Protein AF-J2T1A9-F1 (afdb_monomer_lite)

Sequence (78 aa):
MTSPQDLKTIGLPPFSFHANEPLFRVNAGVPVIQALYHAADLLHVAKSLASDAAMVRDTDRHAWASHFFAGYEQGGHR

Radius of gyration: 17.51 Å; chains: 1; bounding box: 43×26×46 Å

pLDDT: mean 75.54, std 16.97, range [43.25, 94.38]

Structure (mmCIF, N/CA/C/O backbone):
data_AF-J2T1A9-F1
#
_entry.id   AF-J2T1A9-F1
#
loop_
_atom_site.group_PDB
_atom_site.id
_atom_site.type_symbol
_atom_site.label_atom_id
_atom_site.label_alt_id
_atom_site.label_comp_id
_atom_site.label_asym_id
_atom_site.label_entity_id
_atom_site.label_seq_id
_atom_site.pdbx_PDB_ins_code
_atom_site.Cartn_x
_ato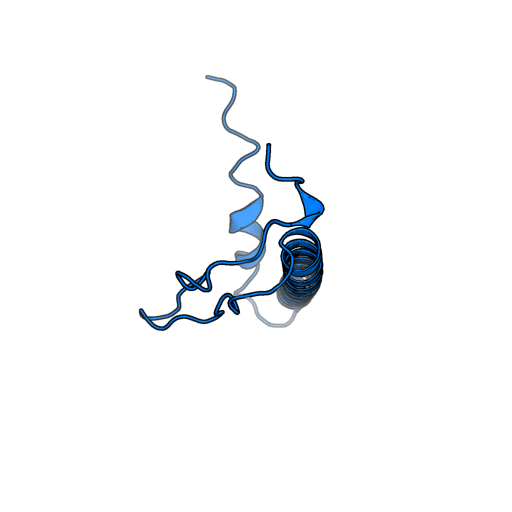m_site.Cartn_y
_atom_site.Cartn_z
_atom_site.occupancy
_atom_site.B_iso_or_equiv
_atom_site.auth_seq_id
_atom_site.auth_comp_id
_atom_site.auth_asym_id
_atom_site.auth_atom_id
_atom_site.pdbx_PDB_model_num
ATOM 1 N N . MET A 1 1 ? -10.118 5.905 26.582 1.00 58.50 1 MET A N 1
ATOM 2 C CA . MET A 1 1 ? -8.839 5.708 25.865 1.00 58.50 1 MET A CA 1
ATOM 3 C C . MET A 1 1 ? -9.094 4.701 24.759 1.00 58.50 1 MET A C 1
ATOM 5 O O . MET A 1 1 ? -9.673 3.667 25.061 1.00 58.50 1 MET A O 1
ATOM 9 N N . THR A 1 2 ? -8.769 5.015 23.507 1.00 73.50 2 THR A N 1
ATOM 10 C CA . THR A 1 2 ? -8.893 4.074 22.380 1.00 73.50 2 THR A CA 1
ATOM 11 C C . THR A 1 2 ? -7.747 3.067 22.427 1.00 73.50 2 THR A C 1
ATOM 13 O O . THR A 1 2 ? -6.592 3.460 22.599 1.00 73.50 2 THR A O 1
ATOM 16 N N . SER A 1 3 ? -8.053 1.772 22.307 1.00 82.69 3 SER A N 1
ATOM 17 C CA . SER A 1 3 ? -7.012 0.751 22.187 1.00 82.69 3 SER A CA 1
ATOM 18 C C . SER A 1 3 ? -6.322 0.907 20.829 1.00 82.69 3 SER A C 1
ATOM 20 O O . SER A 1 3 ? -7.011 1.125 19.829 1.00 82.69 3 SER A O 1
ATOM 22 N N . PRO A 1 4 ? -4.990 0.750 20.732 1.00 75.62 4 PRO A N 1
ATOM 23 C CA . PRO A 1 4 ? -4.291 0.727 19.445 1.00 75.62 4 PRO A CA 1
ATOM 24 C C . PRO A 1 4 ? -4.860 -0.305 18.456 1.00 75.62 4 PRO A C 1
ATOM 26 O O . PRO A 1 4 ? -4.723 -0.143 17.247 1.00 75.62 4 PRO A O 1
ATOM 29 N N . GLN A 1 5 ? -5.521 -1.347 18.967 1.00 80.56 5 GLN A N 1
ATOM 30 C CA . GLN A 1 5 ? -6.164 -2.400 18.178 1.00 80.56 5 GLN A CA 1
ATOM 31 C C . GLN A 1 5 ? -7.467 -1.940 17.500 1.00 80.56 5 GLN A C 1
ATOM 33 O O . GLN A 1 5 ? -7.858 -2.507 16.483 1.00 80.56 5 GLN A O 1
ATOM 38 N N . ASP A 1 6 ? -8.106 -0.889 18.020 1.00 88.12 6 ASP A N 1
ATOM 39 C CA . ASP A 1 6 ? -9.357 -0.342 17.480 1.00 88.12 6 ASP A CA 1
ATOM 40 C C . ASP A 1 6 ? -9.113 0.687 16.366 1.00 88.12 6 ASP A C 1
ATOM 42 O O . ASP A 1 6 ? -10.051 1.133 15.699 1.00 88.12 6 ASP A O 1
ATOM 46 N N . LEU A 1 7 ? -7.854 1.086 16.156 1.00 92.31 7 LEU A N 1
ATOM 47 C CA . LEU A 1 7 ? -7.485 2.056 15.135 1.00 92.31 7 LEU A CA 1
ATOM 48 C C . LEU A 1 7 ? -7.644 1.446 13.745 1.00 92.31 7 LEU A C 1
ATOM 50 O O . LEU A 1 7 ? -7.057 0.410 13.421 1.00 92.31 7 LEU A O 1
ATOM 54 N N . LYS A 1 8 ? -8.402 2.141 12.898 1.00 93.62 8 LYS A N 1
ATOM 55 C CA . LYS A 1 8 ? -8.625 1.775 11.502 1.00 93.62 8 LYS A CA 1
ATOM 56 C C . LYS A 1 8 ? -8.149 2.877 10.573 1.00 93.62 8 LYS A C 1
ATOM 58 O O . LYS A 1 8 ? -8.186 4.060 10.907 1.00 93.62 8 LYS A O 1
ATOM 63 N N . THR A 1 9 ? -7.715 2.478 9.391 1.00 91.94 9 THR A N 1
ATOM 64 C CA . THR A 1 9 ? -7.345 3.385 8.314 1.00 91.94 9 THR A CA 1
ATOM 65 C C . THR A 1 9 ? -8.537 4.250 7.903 1.00 91.94 9 THR A C 1
ATOM 67 O O . THR A 1 9 ? -9.667 3.779 7.771 1.00 91.94 9 THR A O 1
ATOM 70 N N . ILE A 1 10 ? -8.277 5.533 7.668 1.00 89.25 10 ILE A N 1
ATOM 71 C CA . ILE A 1 10 ? -9.306 6.514 7.287 1.00 89.25 10 ILE A CA 1
ATOM 72 C C . ILE A 1 10 ? -9.605 6.444 5.775 1.00 89.25 10 ILE A C 1
ATOM 74 O O . ILE A 1 10 ? -10.683 6.822 5.330 1.00 89.25 10 ILE A O 1
ATOM 78 N N . GLY A 1 11 ? -8.673 5.905 4.981 1.00 83.12 11 GLY A N 1
ATOM 79 C CA . GLY A 1 11 ? -8.801 5.782 3.525 1.00 83.12 11 GLY A CA 1
ATOM 80 C C . GLY A 1 11 ? -8.363 7.014 2.726 1.00 83.12 11 GLY A C 1
ATOM 81 O O . GLY A 1 11 ? -8.856 7.224 1.620 1.00 83.12 11 GLY A O 1
ATOM 82 N N . LEU A 1 12 ? -7.464 7.831 3.288 1.00 78.44 12 LEU A N 1
ATOM 83 C CA . LEU A 1 12 ? -6.984 9.113 2.750 1.00 78.44 12 LEU A CA 1
ATOM 84 C C . LEU A 1 12 ? -5.473 9.286 3.027 1.00 78.44 12 LEU A C 1
ATOM 86 O O . LEU A 1 12 ? -5.013 8.752 4.038 1.00 78.44 12 LEU A O 1
ATOM 90 N N . PRO A 1 13 ? -4.747 10.145 2.281 1.00 75.44 13 PRO A N 1
ATOM 91 C CA . PRO A 1 13 ? -4.661 10.207 0.821 1.00 75.44 13 PRO A CA 1
ATOM 92 C C . PRO A 1 13 ? -3.800 9.047 0.262 1.00 75.44 13 PRO A C 1
ATOM 94 O O . PRO A 1 13 ? -3.241 8.261 1.030 1.00 75.44 13 PRO A O 1
ATOM 97 N N . PRO A 1 14 ? -3.714 8.890 -1.071 1.00 78.38 14 PRO A N 1
ATOM 98 C CA . PRO A 1 14 ? -2.805 7.937 -1.702 1.00 78.38 14 PRO A CA 1
ATOM 99 C C . PRO A 1 14 ? -1.354 8.111 -1.243 1.00 78.38 14 PRO A C 1
ATOM 101 O O . PRO A 1 14 ? -0.935 9.223 -0.916 1.00 78.38 14 PRO A O 1
ATOM 104 N N . PHE A 1 15 ? -0.579 7.028 -1.265 1.00 72.88 15 PHE A N 1
ATOM 105 C CA . PHE A 1 15 ? 0.868 7.097 -1.075 1.00 72.88 15 PHE A CA 1
ATOM 106 C C . PHE A 1 15 ? 1.567 6.779 -2.397 1.00 72.88 15 PHE A C 1
ATOM 108 O O . PHE A 1 15 ? 1.176 5.854 -3.106 1.00 72.88 15 PHE A O 1
ATOM 115 N N . SER A 1 16 ? 2.616 7.545 -2.704 1.00 77.12 16 SER A N 1
ATOM 116 C CA . SER A 1 16 ? 3.329 7.527 -3.987 1.00 77.12 16 SER A CA 1
ATOM 117 C C . SER A 1 16 ? 2.504 8.027 -5.183 1.00 77.12 16 SER A C 1
ATOM 119 O O . SER A 1 16 ? 1.349 7.652 -5.391 1.00 77.12 16 SER A O 1
ATOM 121 N N . PHE A 1 17 ? 3.133 8.872 -5.996 1.00 83.81 17 PHE A N 1
ATOM 122 C CA . PHE A 1 17 ? 2.538 9.471 -7.187 1.00 83.81 17 PHE A CA 1
ATOM 123 C C . PHE A 1 17 ? 3.476 9.293 -8.378 1.00 83.81 17 PHE A C 1
ATOM 125 O O . PHE A 1 17 ? 4.693 9.432 -8.241 1.00 83.81 17 PHE A O 1
ATOM 132 N N . HIS A 1 18 ? 2.908 9.046 -9.553 1.00 83.75 18 HIS A N 1
ATOM 133 C CA . HIS A 1 18 ? 3.622 9.097 -10.823 1.00 83.75 18 HIS A CA 1
ATOM 134 C C . HIS A 1 18 ? 2.839 9.968 -11.795 1.00 83.75 18 HIS A C 1
ATOM 136 O O . HIS A 1 18 ? 1.659 9.729 -12.011 1.00 83.75 18 HIS A O 1
ATOM 142 N N . ALA A 1 19 ? 3.481 10.991 -12.365 1.00 88.75 19 ALA A N 1
ATOM 143 C CA . ALA A 1 19 ? 2.826 11.933 -13.276 1.00 88.75 19 ALA A CA 1
ATOM 144 C C . ALA A 1 19 ? 1.508 12.516 -12.713 1.00 88.75 19 ALA A C 1
ATOM 146 O O . ALA A 1 19 ? 0.537 12.681 -13.440 1.00 88.75 19 ALA A O 1
ATOM 147 N N . ASN A 1 20 ? 1.493 12.832 -11.409 1.00 84.38 20 ASN A N 1
ATOM 148 C CA . ASN A 1 20 ? 0.327 13.338 -10.671 1.00 84.38 20 ASN A CA 1
ATOM 149 C C . ASN A 1 20 ? -0.824 12.327 -10.478 1.00 84.38 20 ASN A C 1
ATOM 151 O O . ASN A 1 20 ? -1.835 12.669 -9.869 1.00 84.38 20 ASN A O 1
ATOM 155 N N . GLU A 1 21 ? -0.646 11.079 -10.913 1.00 85.50 21 GLU A N 1
ATOM 156 C CA . GLU A 1 21 ? -1.585 9.986 -10.681 1.00 85.50 21 GLU A CA 1
ATOM 157 C C . GLU A 1 21 ? -1.172 9.160 -9.451 1.00 85.50 21 GLU A C 1
ATOM 159 O O . GLU A 1 21 ? 0.008 8.810 -9.297 1.00 85.50 21 GLU A O 1
ATOM 164 N N . PRO A 1 22 ? -2.112 8.847 -8.543 1.00 85.50 22 PRO A N 1
ATOM 165 C CA . PRO A 1 22 ? -1.826 8.040 -7.369 1.00 85.50 22 PRO A CA 1
ATOM 166 C C . PRO A 1 22 ? -1.580 6.583 -7.754 1.00 85.50 22 PRO A C 1
ATOM 168 O O . PRO A 1 22 ? -2.427 5.940 -8.371 1.00 85.50 22 PRO A O 1
ATOM 171 N N . LEU A 1 23 ? -0.445 6.031 -7.329 1.00 84.69 23 LEU A N 1
ATOM 172 C CA . LEU A 1 23 ? -0.123 4.629 -7.606 1.00 84.69 23 LEU A CA 1
ATOM 173 C C . LEU A 1 23 ? -0.772 3.677 -6.602 1.00 84.69 23 LEU A C 1
ATOM 175 O O . LEU A 1 23 ? -1.201 2.584 -6.967 1.00 84.69 23 LEU A O 1
ATOM 179 N N . PHE A 1 24 ? -0.857 4.090 -5.335 1.00 85.31 24 PHE A N 1
ATOM 180 C CA . PHE A 1 24 ? -1.388 3.251 -4.268 1.00 85.31 24 PHE A CA 1
ATOM 181 C C . PHE A 1 24 ? -2.402 4.002 -3.418 1.00 85.31 24 PHE A C 1
ATOM 183 O O . PHE A 1 24 ? -2.158 5.107 -2.935 1.00 85.31 24 PHE A O 1
ATOM 190 N N . ARG A 1 25 ? -3.548 3.364 -3.181 1.00 87.81 25 ARG A N 1
ATOM 191 C CA . ARG A 1 25 ? -4.618 3.884 -2.330 1.00 87.81 25 ARG A CA 1
ATOM 192 C C . ARG A 1 25 ? -4.603 3.193 -0.970 1.00 87.81 25 ARG A C 1
ATOM 194 O O . ARG A 1 25 ? -4.476 1.976 -0.882 1.00 87.81 25 ARG A O 1
ATOM 201 N N . VAL A 1 26 ? -4.849 3.963 0.088 1.00 87.69 26 VAL A N 1
ATOM 202 C CA . VAL A 1 26 ? -5.183 3.415 1.406 1.00 87.69 26 VAL A CA 1
ATOM 203 C C . VAL A 1 26 ? -6.670 3.051 1.433 1.00 87.69 26 VAL A C 1
ATOM 205 O O . VAL A 1 26 ? -7.527 3.905 1.206 1.00 87.69 26 VAL A O 1
ATOM 208 N N . ASN A 1 27 ? -6.995 1.790 1.718 1.00 89.44 27 ASN A N 1
ATOM 209 C CA . ASN A 1 27 ? -8.381 1.362 1.941 1.00 89.44 27 ASN A CA 1
ATOM 210 C C . ASN A 1 27 ? -8.857 1.829 3.318 1.00 89.44 27 ASN A C 1
ATOM 212 O O . ASN A 1 27 ? -8.096 1.724 4.273 1.00 89.44 27 ASN A O 1
ATOM 216 N N . ALA A 1 28 ? -10.089 2.330 3.435 1.00 91.62 28 ALA A N 1
ATOM 217 C CA . ALA A 1 28 ? -10.681 2.703 4.722 1.00 91.62 28 ALA A CA 1
ATOM 218 C C . ALA A 1 28 ? -11.133 1.468 5.519 1.00 91.62 28 ALA A C 1
ATOM 220 O O . ALA A 1 28 ? -11.473 0.437 4.940 1.00 91.62 28 ALA A O 1
ATOM 221 N N . GLY A 1 29 ? -11.183 1.587 6.846 1.00 92.44 29 GLY A N 1
ATOM 222 C CA . GLY A 1 29 ? -11.751 0.570 7.735 1.00 92.44 29 GLY A CA 1
ATOM 223 C C . GLY A 1 29 ? -10.855 -0.645 8.001 1.00 92.44 29 GLY A C 1
ATOM 224 O O . GLY A 1 29 ? -11.287 -1.567 8.695 1.00 92.44 29 GLY A O 1
ATOM 225 N N . VAL A 1 30 ? -9.619 -0.646 7.503 1.00 92.25 30 VAL A N 1
ATOM 226 C CA . VAL A 1 30 ? -8.637 -1.711 7.745 1.00 92.25 30 VAL A CA 1
ATOM 227 C C . VAL A 1 30 ? -7.948 -1.447 9.085 1.00 92.25 30 VAL A C 1
ATOM 229 O O . VAL A 1 30 ? -7.518 -0.316 9.308 1.00 92.25 30 VAL A O 1
ATOM 232 N N . PRO A 1 31 ? -7.813 -2.436 9.988 1.00 93.44 31 PRO A N 1
ATOM 233 C CA . PRO A 1 31 ? -7.026 -2.264 11.207 1.00 93.44 31 PRO A CA 1
ATOM 234 C C . PRO A 1 31 ? -5.618 -1.753 10.884 1.00 93.44 31 PRO A C 1
ATOM 236 O O . PRO A 1 31 ? -4.957 -2.285 9.991 1.00 93.44 31 PRO A O 1
ATOM 239 N N . VAL A 1 32 ? -5.144 -0.732 11.601 1.00 91.06 32 VAL A N 1
ATOM 240 C CA . VAL A 1 32 ? -3.866 -0.062 11.287 1.00 91.06 32 VAL A CA 1
ATOM 241 C C . VAL A 1 32 ? -2.698 -1.046 11.281 1.00 91.06 32 VAL A C 1
ATOM 243 O O . VAL A 1 32 ? -1.873 -1.001 10.375 1.00 91.06 32 VAL A O 1
ATOM 246 N N . ILE A 1 33 ? -2.663 -1.981 12.231 1.00 92.44 33 ILE A N 1
ATOM 247 C CA . ILE A 1 33 ? -1.625 -3.020 12.294 1.00 92.44 33 ILE A CA 1
ATOM 248 C C . ILE A 1 33 ? -1.614 -3.863 11.010 1.00 92.44 33 ILE A C 1
ATOM 250 O O . ILE A 1 33 ? -0.561 -4.087 10.424 1.00 92.44 33 ILE A O 1
ATOM 254 N N . GLN A 1 34 ? -2.786 -4.278 10.526 1.00 92.44 34 GLN A N 1
ATOM 255 C CA . GLN A 1 34 ? -2.898 -5.044 9.286 1.00 92.44 34 GLN A CA 1
ATOM 256 C C . GLN A 1 34 ? -2.484 -4.211 8.064 1.00 92.44 34 GLN A C 1
ATOM 258 O O . GLN A 1 34 ? -1.770 -4.702 7.194 1.00 92.44 34 GLN A O 1
ATOM 263 N N . ALA A 1 35 ? -2.888 -2.939 8.006 1.00 91.69 35 ALA A N 1
ATOM 264 C CA . ALA A 1 35 ? -2.477 -2.038 6.933 1.00 91.69 35 ALA A CA 1
ATOM 265 C C . AL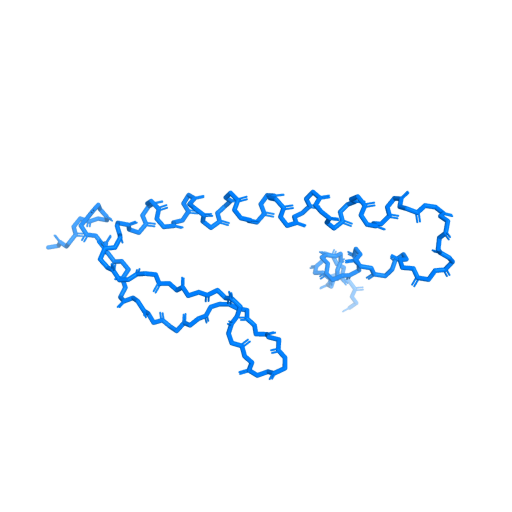A A 1 35 ? -0.950 -1.841 6.893 1.00 91.69 35 ALA A C 1
ATOM 267 O O . ALA A 1 35 ? -0.371 -1.800 5.808 1.00 91.69 35 ALA A O 1
ATOM 268 N N . LEU A 1 36 ? -0.295 -1.771 8.057 1.00 91.12 36 LEU A N 1
ATOM 269 C CA . LEU A 1 36 ? 1.164 -1.699 8.161 1.00 91.12 36 LEU A CA 1
ATOM 270 C C . LEU A 1 36 ? 1.849 -2.980 7.681 1.00 91.12 36 LEU A C 1
ATOM 272 O O . LEU A 1 36 ? 2.847 -2.883 6.971 1.00 91.12 36 LEU A O 1
ATOM 276 N N . TYR A 1 37 ? 1.305 -4.158 8.000 1.00 94.31 37 TYR A N 1
ATOM 277 C CA . TYR A 1 37 ? 1.823 -5.417 7.456 1.00 94.31 37 TYR A CA 1
ATOM 278 C C . TYR A 1 37 ? 1.758 -5.440 5.925 1.00 94.31 37 TYR A C 1
ATOM 280 O O . TYR A 1 37 ? 2.774 -5.686 5.282 1.00 94.31 37 TYR A O 1
ATOM 288 N N . HIS A 1 38 ? 0.620 -5.066 5.331 1.00 91.88 38 HIS A N 1
ATOM 289 C CA . HIS A 1 38 ? 0.503 -4.994 3.869 1.00 91.88 38 HIS A CA 1
ATOM 290 C C . HIS A 1 38 ? 1.495 -3.994 3.247 1.00 91.88 38 HIS A C 1
ATOM 292 O O . HIS A 1 38 ? 2.054 -4.246 2.179 1.00 91.88 38 HIS A O 1
ATOM 298 N N . ALA A 1 39 ? 1.718 -2.849 3.900 1.00 90.69 39 ALA A N 1
ATOM 299 C CA . ALA A 1 39 ? 2.688 -1.859 3.440 1.00 90.69 39 ALA A CA 1
ATOM 300 C C . ALA A 1 39 ? 4.132 -2.387 3.523 1.00 90.69 39 ALA A C 1
ATOM 302 O O . ALA A 1 39 ? 4.930 -2.121 2.624 1.00 90.69 39 ALA A O 1
ATOM 303 N N . ALA A 1 40 ? 4.462 -3.154 4.566 1.00 92.69 40 ALA A N 1
ATOM 304 C CA . ALA A 1 40 ? 5.768 -3.789 4.717 1.00 92.69 40 ALA A CA 1
ATOM 305 C C . ALA A 1 40 ? 6.017 -4.850 3.634 1.00 92.69 40 ALA A C 1
ATOM 307 O O . ALA A 1 40 ? 7.100 -4.868 3.047 1.00 92.69 40 ALA A O 1
ATOM 308 N N . ASP A 1 41 ? 5.009 -5.664 3.309 1.00 94.38 41 ASP A N 1
ATOM 309 C CA . ASP A 1 41 ? 5.088 -6.644 2.220 1.00 94.38 41 ASP A CA 1
ATOM 310 C C . ASP A 1 41 ? 5.318 -5.956 0.867 1.00 94.38 41 ASP A C 1
ATOM 312 O O . ASP A 1 41 ? 6.213 -6.338 0.108 1.00 94.38 41 ASP A O 1
ATOM 316 N N . LEU A 1 42 ? 4.569 -4.883 0.581 1.00 90.50 42 LEU A N 1
ATOM 317 C CA . LEU A 1 42 ? 4.752 -4.098 -0.642 1.00 90.50 42 LEU A CA 1
ATOM 318 C C . LEU A 1 42 ? 6.162 -3.494 -0.720 1.00 90.50 42 LEU A C 1
ATOM 320 O O . LEU A 1 42 ? 6.802 -3.553 -1.771 1.00 90.50 42 LEU A O 1
ATOM 324 N N . LEU A 1 43 ? 6.659 -2.935 0.387 1.00 89.62 43 LEU A N 1
ATOM 325 C CA . LEU A 1 43 ? 8.005 -2.365 0.460 1.00 89.62 43 LEU A CA 1
ATOM 326 C C . LEU A 1 43 ? 9.085 -3.434 0.244 1.00 89.62 43 LEU A C 1
ATOM 328 O O . LEU A 1 43 ? 10.083 -3.171 -0.430 1.00 89.62 43 LEU A O 1
ATOM 332 N N . HIS A 1 44 ? 8.884 -4.642 0.775 1.00 92.06 44 HIS A N 1
ATOM 333 C CA . HIS A 1 44 ? 9.787 -5.767 0.561 1.00 92.06 44 HIS A CA 1
ATOM 334 C C . HIS A 1 44 ? 9.868 -6.147 -0.923 1.00 92.06 44 HIS A C 1
ATOM 336 O O . HIS A 1 44 ? 10.967 -6.227 -1.474 1.00 92.06 44 HIS A O 1
ATOM 342 N N . VAL A 1 45 ? 8.722 -6.301 -1.593 1.00 90.94 45 VAL A N 1
ATOM 343 C CA . VAL A 1 45 ? 8.673 -6.603 -3.033 1.00 90.94 45 VAL A CA 1
ATOM 344 C C . VAL A 1 45 ? 9.322 -5.489 -3.855 1.00 90.94 45 VAL A C 1
ATOM 346 O O . VAL A 1 45 ? 10.141 -5.773 -4.729 1.00 90.94 45 VAL A O 1
ATOM 349 N N . ALA A 1 46 ? 9.015 -4.225 -3.554 1.00 87.94 46 ALA A N 1
ATOM 350 C CA . ALA A 1 46 ? 9.610 -3.081 -4.242 1.00 87.94 46 ALA A CA 1
ATOM 351 C C . ALA A 1 46 ? 11.144 -3.07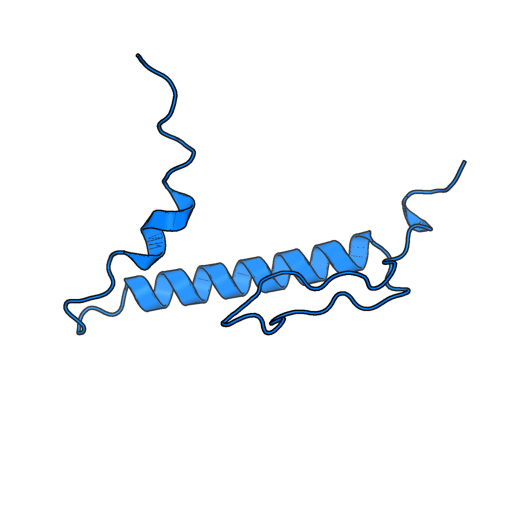1 -4.123 1.00 87.94 46 ALA A C 1
ATOM 353 O O . ALA A 1 46 ? 11.840 -2.811 -5.106 1.00 87.94 46 ALA A O 1
ATOM 354 N N . LYS A 1 47 ? 11.681 -3.412 -2.945 1.00 87.75 47 LYS A N 1
ATOM 355 C CA . LYS A 1 47 ? 13.127 -3.528 -2.723 1.00 87.75 47 LYS A CA 1
ATOM 356 C C . LYS A 1 47 ? 13.749 -4.649 -3.558 1.00 87.75 47 LYS A C 1
ATOM 358 O O . LYS A 1 47 ? 14.798 -4.427 -4.161 1.00 87.75 47 LYS A O 1
ATOM 363 N N . SER A 1 48 ? 13.118 -5.820 -3.613 1.00 88.69 48 SER A N 1
ATOM 364 C CA . SER A 1 48 ? 13.601 -6.942 -4.429 1.00 88.69 48 SER A CA 1
ATOM 365 C C . SER A 1 48 ? 13.620 -6.584 -5.915 1.00 88.69 48 SER A C 1
ATOM 367 O O . SER A 1 48 ? 14.647 -6.753 -6.564 1.00 88.69 48 SER A O 1
ATOM 369 N N . LEU A 1 49 ? 12.547 -5.972 -6.429 1.00 85.69 49 LEU A N 1
ATOM 370 C CA . LEU A 1 49 ? 12.479 -5.512 -7.821 1.00 85.69 49 LEU A CA 1
ATOM 371 C C . LEU A 1 49 ? 13.558 -4.468 -8.148 1.00 85.69 49 LEU A C 1
ATOM 373 O O . LEU A 1 49 ? 14.176 -4.531 -9.208 1.00 85.69 49 LEU A O 1
ATOM 377 N N . ALA A 1 50 ? 13.810 -3.520 -7.240 1.00 82.44 50 ALA A N 1
ATOM 378 C CA . ALA A 1 50 ? 14.862 -2.520 -7.417 1.00 82.44 50 ALA A CA 1
ATOM 379 C C . ALA A 1 50 ? 16.267 -3.147 -7.417 1.00 82.44 50 ALA A C 1
ATOM 381 O O . ALA A 1 50 ? 17.122 -2.739 -8.204 1.00 82.44 50 ALA A O 1
ATOM 382 N N . SER A 1 51 ? 16.498 -4.149 -6.562 1.00 82.12 51 SER A N 1
ATOM 383 C CA . SER A 1 51 ? 17.747 -4.916 -6.532 1.00 82.12 51 SER A CA 1
ATOM 384 C C . SER A 1 51 ? 17.956 -5.690 -7.831 1.00 82.12 51 SER A C 1
ATOM 386 O O . SER A 1 51 ? 19.028 -5.598 -8.425 1.00 82.12 51 SER A O 1
ATOM 388 N N . ASP A 1 52 ? 16.935 -6.401 -8.309 1.00 79.19 52 ASP A N 1
ATOM 389 C CA . ASP A 1 52 ? 17.008 -7.156 -9.562 1.00 79.19 52 ASP A CA 1
ATOM 390 C C . ASP A 1 52 ? 17.278 -6.228 -10.751 1.00 79.19 52 ASP A C 1
ATOM 392 O O . ASP A 1 52 ? 18.174 -6.499 -11.549 1.00 79.19 52 ASP A O 1
ATOM 396 N N . ALA A 1 53 ? 16.588 -5.085 -10.829 1.00 78.00 53 ALA A N 1
ATOM 397 C CA . ALA A 1 53 ? 16.815 -4.081 -11.868 1.00 78.00 53 ALA A CA 1
ATOM 398 C C . ALA A 1 53 ? 18.247 -3.514 -11.850 1.00 78.00 53 ALA A C 1
ATOM 400 O O . ALA A 1 53 ? 18.821 -3.272 -12.911 1.00 78.00 53 ALA A O 1
ATOM 401 N N . ALA A 1 54 ? 18.845 -3.336 -10.667 1.00 75.00 54 ALA A N 1
ATOM 402 C CA . ALA A 1 54 ? 20.233 -2.889 -10.533 1.00 75.00 54 ALA A CA 1
ATOM 403 C C . ALA A 1 54 ? 21.257 -3.963 -10.954 1.00 75.00 54 ALA A C 1
ATOM 405 O O . ALA A 1 54 ? 22.381 -3.625 -11.326 1.00 75.00 54 ALA A O 1
ATOM 406 N N . MET A 1 55 ? 20.879 -5.245 -10.912 1.00 70.38 55 MET A N 1
ATOM 407 C CA . MET A 1 55 ? 21.735 -6.386 -11.261 1.00 70.38 55 MET A CA 1
ATOM 408 C C . MET A 1 55 ? 21.637 -6.798 -12.741 1.00 70.3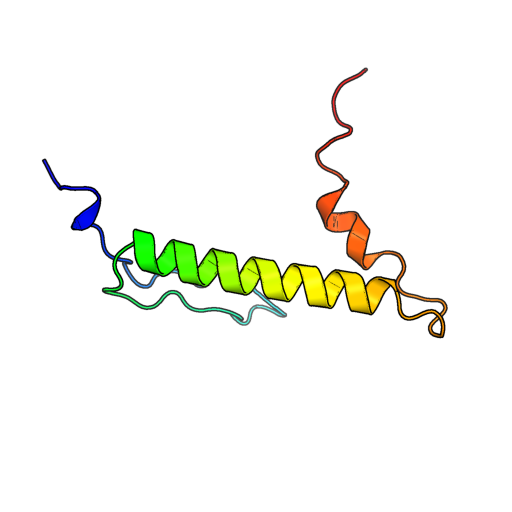8 55 MET A C 1
ATOM 410 O O . MET A 1 55 ? 22.381 -7.681 -13.174 1.00 70.38 55 MET A O 1
ATOM 414 N N . VAL A 1 56 ? 20.768 -6.169 -13.545 1.00 67.31 56 VAL A N 1
ATOM 415 C CA . VAL A 1 56 ? 20.701 -6.392 -15.001 1.00 67.31 56 VAL A CA 1
ATOM 416 C C . VAL A 1 56 ? 21.931 -5.767 -15.674 1.00 67.31 56 VAL A C 1
ATOM 418 O O . VAL A 1 56 ? 22.001 -4.567 -15.926 1.00 67.31 56 VAL A O 1
ATOM 421 N N . ARG A 1 57 ? 22.922 -6.618 -15.965 1.00 54.66 57 ARG A N 1
ATOM 422 C CA . ARG A 1 57 ? 24.257 -6.259 -16.487 1.00 54.66 57 ARG A CA 1
ATOM 423 C C . ARG A 1 57 ? 24.304 -5.876 -17.973 1.00 54.66 57 ARG A C 1
ATOM 425 O O . ARG A 1 57 ? 25.368 -5.489 -18.433 1.00 54.66 57 ARG A O 1
ATOM 432 N N . ASP A 1 58 ? 23.194 -5.989 -18.704 1.00 54.72 58 ASP A N 1
ATOM 433 C CA . ASP A 1 58 ? 23.143 -5.804 -20.170 1.00 54.72 58 ASP A CA 1
ATOM 434 C C . ASP A 1 58 ? 22.490 -4.476 -20.601 1.00 54.72 58 ASP A C 1
ATOM 436 O O . ASP A 1 58 ? 22.119 -4.262 -21.752 1.00 54.72 58 ASP A O 1
ATOM 440 N N . THR A 1 59 ? 22.325 -3.548 -19.658 1.00 48.75 59 THR A N 1
ATOM 441 C CA . THR A 1 59 ? 21.932 -2.171 -19.960 1.00 48.75 59 THR A CA 1
ATOM 442 C C . THR A 1 59 ? 22.904 -1.225 -19.279 1.00 48.75 59 THR A C 1
ATOM 444 O O . THR A 1 59 ? 22.831 -1.047 -18.066 1.00 48.75 59 THR A O 1
ATOM 447 N N . ASP A 1 60 ? 23.766 -0.574 -20.058 1.00 51.72 60 ASP A N 1
ATOM 448 C CA . ASP A 1 60 ? 24.784 0.406 -19.630 1.00 51.72 60 ASP A CA 1
ATOM 449 C C . ASP A 1 60 ? 24.232 1.660 -18.899 1.00 51.72 60 ASP A C 1
ATOM 451 O O . ASP A 1 60 ? 24.901 2.689 -18.825 1.00 51.72 60 ASP A O 1
ATOM 455 N N . ARG A 1 61 ? 22.995 1.647 -18.376 1.00 53.94 61 ARG A N 1
ATOM 456 C CA . ARG A 1 61 ? 22.270 2.871 -17.999 1.00 53.94 61 ARG A CA 1
ATOM 457 C C . ARG A 1 61 ? 21.608 2.956 -16.623 1.00 53.94 61 ARG A C 1
ATOM 459 O O . ARG A 1 61 ? 21.175 4.058 -16.300 1.00 53.94 61 ARG A O 1
ATOM 466 N N . HIS A 1 62 ? 21.542 1.931 -15.766 1.00 52.84 62 HIS A N 1
ATOM 467 C CA . HIS A 1 62 ? 20.732 2.045 -14.526 1.00 52.84 62 HIS A CA 1
ATOM 468 C C . HIS A 1 62 ? 21.384 1.596 -13.205 1.00 52.84 62 HIS A C 1
ATOM 470 O O . HIS A 1 62 ? 20.700 1.134 -12.299 1.00 52.84 62 HIS A O 1
ATOM 476 N N . ALA A 1 63 ? 22.672 1.890 -13.001 1.00 52.81 63 ALA A N 1
ATOM 477 C CA . ALA A 1 63 ? 23.278 1.839 -11.659 1.00 52.81 63 ALA A CA 1
ATOM 478 C C . ALA A 1 63 ? 22.723 2.904 -10.673 1.00 52.81 63 ALA A C 1
ATOM 480 O O . ALA A 1 63 ? 23.081 2.914 -9.501 1.00 52.81 63 ALA A O 1
ATOM 481 N N . TRP A 1 64 ? 21.858 3.821 -11.128 1.00 52.62 64 TRP A N 1
ATOM 482 C CA . TRP A 1 64 ? 21.359 4.957 -10.337 1.00 52.62 64 TRP A CA 1
ATOM 483 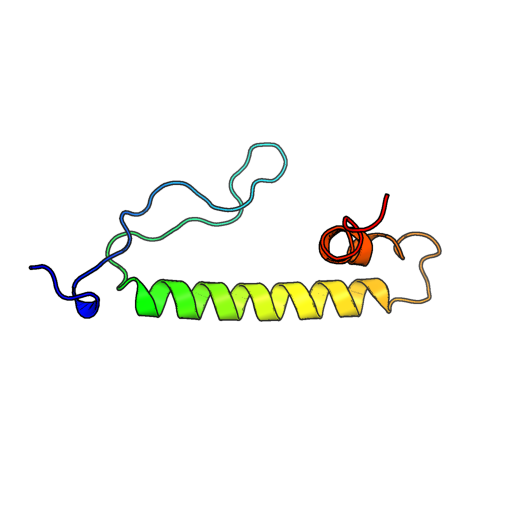C C . TRP A 1 64 ? 20.084 4.668 -9.526 1.00 52.62 64 TRP A C 1
ATOM 485 O O . TRP A 1 64 ? 19.711 5.482 -8.684 1.00 52.62 64 TRP A O 1
ATOM 495 N N . ALA A 1 65 ? 19.414 3.525 -9.721 1.00 53.78 65 ALA A N 1
ATOM 496 C CA . ALA A 1 65 ? 18.176 3.215 -8.991 1.00 53.78 65 ALA A CA 1
ATOM 497 C C . ALA A 1 65 ? 18.401 2.947 -7.486 1.00 53.78 65 ALA A C 1
ATOM 499 O O . ALA A 1 65 ? 17.508 3.186 -6.676 1.00 53.78 65 ALA A O 1
ATOM 500 N N . SER A 1 66 ? 19.603 2.517 -7.084 1.00 50.59 66 SER A N 1
ATOM 501 C CA . SER A 1 66 ? 19.974 2.324 -5.672 1.00 50.59 66 SER A CA 1
ATOM 502 C C . SER A 1 66 ? 20.265 3.638 -4.936 1.00 50.59 66 SER A C 1
ATOM 504 O O . SER A 1 66 ? 20.245 3.684 -3.703 1.00 50.59 66 SER A O 1
ATOM 506 N N . HIS A 1 67 ? 20.508 4.727 -5.673 1.00 51.47 67 HIS A N 1
ATOM 507 C CA . HIS A 1 67 ? 21.043 5.961 -5.103 1.00 51.47 67 HIS A CA 1
ATOM 508 C C . HIS A 1 67 ? 20.024 6.757 -4.280 1.00 51.47 67 HIS A C 1
ATOM 510 O O . HIS A 1 67 ? 20.415 7.651 -3.529 1.00 51.47 67 HIS A O 1
ATOM 516 N N . PHE A 1 68 ? 18.732 6.420 -4.370 1.00 52.97 68 PHE A N 1
ATOM 517 C CA . PHE A 1 68 ? 17.707 7.091 -3.577 1.00 52.97 68 PHE A CA 1
ATOM 518 C C . PHE A 1 68 ? 17.725 6.671 -2.103 1.00 52.97 68 PHE A C 1
ATOM 520 O O . PHE A 1 68 ? 17.321 7.478 -1.284 1.00 52.97 68 PHE A O 1
ATOM 527 N N . PHE A 1 69 ? 18.240 5.484 -1.737 1.00 49.31 69 PHE A N 1
ATOM 528 C CA . PHE A 1 69 ? 18.237 5.017 -0.336 1.00 49.31 69 PHE A CA 1
ATOM 529 C C . PHE A 1 69 ? 19.557 5.256 0.424 1.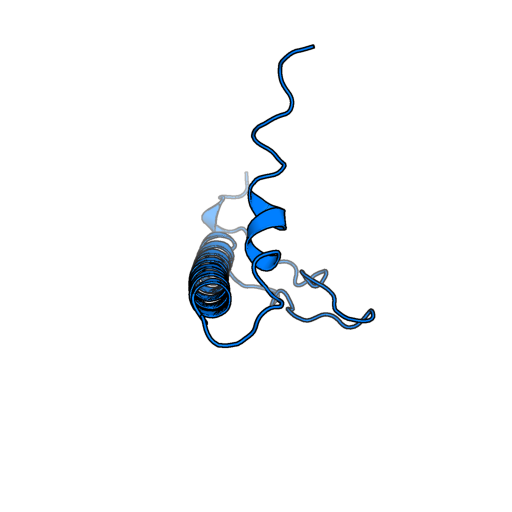00 49.31 69 PHE A C 1
ATOM 531 O O . PHE A 1 69 ? 19.572 5.243 1.650 1.00 49.31 69 PHE A O 1
ATOM 538 N N . ALA A 1 70 ? 20.666 5.491 -0.286 1.00 48.28 70 ALA A N 1
ATOM 539 C CA . ALA A 1 70 ? 22.000 5.664 0.306 1.00 48.28 70 ALA A CA 1
ATOM 540 C C . ALA A 1 70 ? 22.336 7.120 0.700 1.00 48.28 70 ALA A C 1
ATOM 542 O O . ALA A 1 70 ? 23.367 7.377 1.314 1.00 48.28 70 ALA A O 1
ATOM 543 N N . GLY A 1 71 ? 21.482 8.090 0.351 1.00 45.78 71 GLY A N 1
ATOM 544 C CA . GLY A 1 71 ? 21.745 9.515 0.586 1.00 45.78 71 GLY A CA 1
ATOM 545 C C . GLY A 1 71 ? 21.505 10.002 2.019 1.00 45.78 71 GLY A C 1
ATOM 546 O O . GLY A 1 71 ? 21.894 11.120 2.343 1.00 45.78 71 GLY A O 1
ATOM 547 N N . TYR A 1 72 ? 20.872 9.202 2.882 1.00 47.38 72 TYR A N 1
ATOM 548 C CA . TYR A 1 72 ? 20.488 9.639 4.233 1.00 47.38 72 TYR A CA 1
ATOM 549 C C . TYR A 1 72 ? 21.518 9.290 5.321 1.00 47.38 72 TYR A C 1
ATOM 551 O O . TYR A 1 72 ? 21.402 9.787 6.436 1.00 47.38 72 TYR A O 1
ATOM 559 N N . GLU A 1 73 ? 22.525 8.462 5.019 1.00 50.34 73 GLU A N 1
ATOM 560 C CA . GLU A 1 73 ? 23.532 8.006 5.998 1.00 50.34 73 GLU A CA 1
ATOM 561 C C . GLU A 1 73 ? 24.900 8.708 5.882 1.00 50.34 73 GLU A C 1
ATOM 563 O O . GLU A 1 73 ? 25.837 8.360 6.595 1.00 50.34 73 GLU A O 1
ATOM 568 N N . GLN A 1 74 ? 25.041 9.739 5.040 1.00 47.78 74 GLN A N 1
ATOM 569 C CA . GLN A 1 74 ? 26.261 10.562 4.977 1.00 47.78 74 GLN A CA 1
ATOM 570 C C . GLN A 1 74 ? 25.938 12.058 5.049 1.00 47.78 74 GLN A C 1
ATOM 572 O O . GLN A 1 74 ? 26.132 12.816 4.104 1.00 47.78 74 GLN A O 1
ATOM 577 N N . GLY A 1 75 ? 25.442 12.491 6.206 1.00 51.47 75 GLY A N 1
ATOM 578 C CA . GLY A 1 75 ? 25.184 13.898 6.521 1.00 51.47 75 GLY A CA 1
ATOM 579 C C . GLY A 1 75 ? 25.611 14.255 7.940 1.00 51.47 75 GLY A C 1
ATOM 580 O O . GLY A 1 75 ? 24.839 14.851 8.679 1.00 51.47 75 GLY A O 1
ATOM 581 N N . GLY A 1 76 ? 26.811 13.843 8.351 1.00 52.72 76 GLY A N 1
ATOM 582 C CA . GLY A 1 76 ? 27.318 14.085 9.699 1.00 52.72 76 GLY A CA 1
ATOM 583 C C . GLY A 1 76 ? 28.835 14.067 9.748 1.00 52.72 76 GLY A C 1
ATOM 584 O O . GLY A 1 76 ? 29.399 13.149 10.318 1.00 52.72 76 GLY A O 1
ATOM 585 N N . HIS A 1 77 ? 29.479 15.035 9.093 1.00 46.81 77 HIS A N 1
ATOM 586 C CA . HIS A 1 77 ? 30.786 15.582 9.478 1.00 46.81 77 HIS A CA 1
ATOM 587 C C . HIS A 1 77 ? 31.200 16.666 8.478 1.00 46.81 77 HIS A C 1
ATOM 589 O O . HIS A 1 77 ? 31.898 16.375 7.508 1.00 46.81 77 HIS A O 1
ATOM 595 N N . ARG A 1 78 ? 30.775 17.907 8.731 1.00 43.25 78 ARG A N 1
ATOM 596 C CA . ARG A 1 78 ? 31.593 19.122 8.606 1.00 43.25 78 ARG A CA 1
ATOM 597 C C . ARG A 1 78 ? 31.066 20.158 9.582 1.00 43.25 78 ARG A C 1
ATOM 599 O O . ARG A 1 78 ? 29.841 20.394 9.549 1.00 43.25 78 ARG A O 1
#

Secondary structure (DSSP, 8-state):
---GGG-B----S-EEEETTEEEEPPPTT-BHHHHHHHHHHHHHHHHHHHHHHHH-TT-TT-TTGGGGTSTTS-----

Foldseek 3Di:
DDDLQQDWDQFDDADDDDPNHGPGTDDTPHRPVVSVVVVVVVVVVVVVVLVVVCVPPPDPPPVCSVVVVPVPPPDDDD